Protein AF-A0AAW4V7D1-F1 (afdb_monomer)

Sequence (62 aa):
MSEWNATLYDNKHDFVAEYGKGLLEYIPQNKNQCILDLGCGIGTLIVQLNNLAKTVIGVDQS

Secondary structure (DSSP, 8-state):
-----HHHHHTTHHHHHHHHHGGGGGS---TT-EEEEET-TT-TTHHHHTTT-SEEEEE---

Nearest PDB structures (foldseek):
  6zqg-assembly1_JL  TM=8.346E-01  e=1.288E-01  Saccharomyces cerevisiae S288C
  8x46-assembly1_A  TM=7.940E-01  e=1.379E-01  Pyrococcus horikoshii OT3
  3grv-assembly1_A  TM=8.062E-01  e=1.939E-01  Methanocaldococcus jannaschii
  1xxl-assembly2_B  TM=8.848E-01  e=5.387E-01  Bacillus subtilis
  3fyc-assembly2_B  TM=7.923E-01  e=3.344E-01  Methanocaldococcus jannaschii

Mean predicted aligned error: 7.49 Å
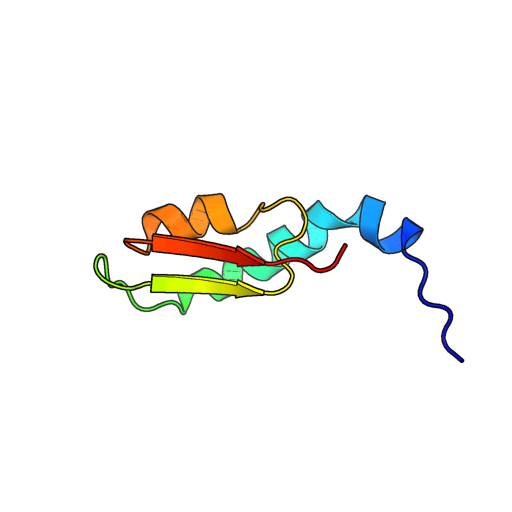
Structure (mmCIF, N/CA/C/O backbone):
data_AF-A0AAW4V7D1-F1
#
_entry.id   AF-A0AAW4V7D1-F1
#
loop_
_atom_site.group_PDB
_atom_site.id
_atom_site.type_symbol
_atom_site.label_atom_id
_atom_site.label_alt_id
_atom_site.label_comp_id
_atom_site.label_asym_id
_atom_site.label_entity_id
_atom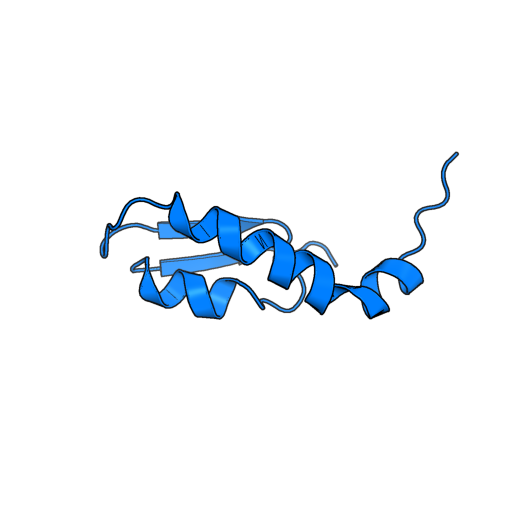_site.label_seq_id
_atom_site.pdbx_PDB_ins_code
_atom_site.Cartn_x
_atom_site.Cartn_y
_atom_site.Cartn_z
_atom_site.occupancy
_atom_site.B_iso_or_equiv
_atom_site.auth_seq_id
_atom_site.auth_comp_id
_atom_site.auth_asym_id
_atom_site.auth_atom_id
_atom_site.pdbx_PDB_model_num
ATOM 1 N N . MET A 1 1 ? 21.078 -15.763 -21.103 1.00 39.16 1 MET A N 1
ATOM 2 C CA . MET A 1 1 ? 20.829 -14.975 -19.881 1.00 39.16 1 MET A CA 1
ATOM 3 C C . MET A 1 1 ? 20.168 -13.693 -20.330 1.00 39.16 1 MET A C 1
ATOM 5 O O . MET A 1 1 ? 20.779 -12.965 -21.096 1.00 39.16 1 MET A O 1
ATOM 9 N N . SER A 1 2 ? 18.899 -13.488 -19.993 1.00 42.88 2 SER A N 1
ATOM 10 C CA . SER A 1 2 ? 18.232 -12.211 -20.241 1.00 42.88 2 SER A CA 1
ATOM 11 C C . SER A 1 2 ? 18.820 -11.191 -19.272 1.00 42.88 2 SER A C 1
ATOM 13 O O . SER A 1 2 ? 18.613 -11.311 -18.066 1.00 42.88 2 SER A O 1
ATOM 15 N N . GLU A 1 3 ? 19.613 -10.259 -19.795 1.00 48.88 3 GLU A N 1
ATOM 16 C CA . GLU A 1 3 ? 20.137 -9.132 -19.029 1.00 48.88 3 GLU A CA 1
ATOM 17 C C . GLU A 1 3 ? 18.964 -8.335 -18.456 1.00 48.88 3 GLU A C 1
ATOM 19 O O . GLU A 1 3 ? 18.142 -7.772 -19.182 1.00 48.88 3 GLU A O 1
ATOM 24 N N . TRP A 1 4 ? 18.861 -8.337 -17.132 1.00 53.97 4 TRP A N 1
ATOM 25 C CA . TRP A 1 4 ? 17.981 -7.440 -16.408 1.00 53.97 4 TRP A CA 1
ATOM 26 C C . TRP A 1 4 ? 18.522 -6.016 -16.569 1.00 53.97 4 TRP A C 1
ATOM 28 O O . TRP A 1 4 ? 19.648 -5.729 -16.171 1.00 53.97 4 TRP A O 1
ATOM 38 N N . ASN A 1 5 ? 17.742 -5.138 -17.201 1.00 56.38 5 ASN A N 1
ATOM 39 C CA . ASN A 1 5 ? 18.126 -3.752 -17.449 1.00 56.38 5 ASN A CA 1
ATOM 40 C C . ASN A 1 5 ? 17.278 -2.818 -16.572 1.00 56.38 5 ASN A C 1
ATOM 42 O O . ASN A 1 5 ? 16.157 -2.457 -16.938 1.00 56.38 5 ASN A O 1
ATOM 46 N N . ALA A 1 6 ? 17.815 -2.453 -15.404 1.00 58.12 6 ALA A N 1
ATOM 47 C CA . ALA A 1 6 ? 17.172 -1.563 -14.432 1.00 58.12 6 ALA A CA 1
ATOM 48 C C . ALA A 1 6 ? 16.802 -0.193 -15.035 1.00 58.12 6 ALA A C 1
ATOM 50 O O . ALA A 1 6 ? 15.749 0.361 -14.730 1.00 58.12 6 ALA A O 1
ATOM 51 N N . THR A 1 7 ? 17.583 0.294 -16.003 1.00 54.50 7 THR A N 1
ATOM 52 C CA . THR A 1 7 ? 17.370 1.579 -16.687 1.00 54.50 7 THR A CA 1
ATOM 53 C C . THR A 1 7 ? 16.088 1.609 -17.534 1.00 54.50 7 THR A C 1
ATOM 55 O O . THR A 1 7 ? 15.537 2.680 -17.806 1.00 54.50 7 THR A O 1
ATOM 58 N N . LEU A 1 8 ? 15.584 0.439 -17.955 1.00 54.84 8 LEU A N 1
ATOM 59 C CA . LEU A 1 8 ? 14.295 0.310 -18.646 1.00 54.84 8 LEU A CA 1
ATOM 60 C C . LEU A 1 8 ? 13.102 0.302 -17.670 1.00 54.84 8 LEU A C 1
ATOM 62 O O . LEU A 1 8 ? 11.987 0.625 -18.080 1.00 54.84 8 LEU A O 1
ATOM 66 N N . TYR A 1 9 ? 13.339 -0.072 -16.408 1.00 51.75 9 TYR A N 1
ATOM 67 C CA . TYR A 1 9 ? 12.362 -0.064 -15.314 1.00 51.75 9 TYR A CA 1
ATOM 68 C C . TYR A 1 9 ? 12.213 1.336 -14.708 1.00 51.75 9 TYR A C 1
ATOM 70 O O . TYR A 1 9 ? 11.088 1.812 -14.561 1.00 51.75 9 TYR A O 1
ATOM 78 N N . ASP A 1 10 ? 13.331 2.039 -14.500 1.00 54.62 10 ASP A N 1
ATOM 79 C CA . ASP A 1 10 ? 13.350 3.398 -13.939 1.00 54.62 10 ASP A CA 1
ATOM 80 C C . ASP A 1 10 ? 12.505 4.399 -14.737 1.00 54.62 10 ASP A C 1
ATOM 82 O O . ASP A 1 10 ? 11.806 5.228 -14.161 1.00 54.62 10 ASP A O 1
ATOM 86 N N . ASN A 1 11 ? 12.496 4.285 -16.069 1.00 54.06 11 ASN A N 1
ATOM 87 C CA . ASN A 1 11 ? 11.716 5.165 -16.948 1.00 54.06 11 ASN A CA 1
ATOM 88 C C . ASN A 1 11 ? 10.264 4.698 -17.183 1.00 54.06 11 ASN A C 1
ATOM 90 O O . ASN A 1 11 ? 9.541 5.321 -17.962 1.00 54.06 11 ASN A O 1
ATOM 94 N N . LYS A 1 12 ? 9.829 3.586 -16.570 1.00 58.59 12 LYS A N 1
ATOM 95 C CA . LYS A 1 12 ? 8.487 2.997 -16.754 1.00 58.59 12 LYS A CA 1
ATOM 96 C C . LYS A 1 12 ? 7.732 2.735 -15.448 1.00 58.59 12 LYS A C 1
ATOM 98 O O . LYS A 1 12 ? 6.674 2.104 -15.497 1.00 58.59 12 LYS A O 1
ATOM 103 N N . HIS A 1 13 ? 8.225 3.222 -14.309 1.00 60.25 13 HIS A N 1
ATOM 104 C CA . HIS A 1 13 ? 7.561 3.054 -13.011 1.00 60.25 13 HIS A CA 1
ATOM 105 C C . HIS A 1 13 ? 6.094 3.501 -13.034 1.00 60.25 13 HIS A C 1
ATOM 107 O O . HIS A 1 13 ? 5.225 2.777 -12.544 1.00 60.25 13 HIS A O 1
ATOM 113 N N . ASP A 1 14 ? 5.801 4.614 -13.707 1.00 62.09 14 ASP A N 1
ATOM 114 C CA . ASP A 1 14 ? 4.431 5.111 -13.843 1.00 62.09 14 ASP A CA 1
ATOM 115 C C . ASP A 1 14 ? 3.543 4.142 -14.631 1.00 62.09 14 ASP A C 1
ATOM 117 O O . ASP A 1 14 ? 2.415 3.876 -14.232 1.00 62.09 14 ASP A O 1
ATOM 121 N N . PHE A 1 15 ? 4.048 3.536 -15.710 1.00 72.50 15 PHE A N 1
ATOM 122 C CA . PHE A 1 15 ? 3.257 2.629 -16.548 1.00 72.50 15 PHE A CA 1
ATOM 123 C C . PHE A 1 15 ? 2.828 1.359 -15.798 1.00 72.50 15 PHE A C 1
ATOM 125 O O . PHE A 1 15 ? 1.685 0.918 -15.926 1.00 72.50 15 PHE A O 1
ATOM 132 N N . VAL A 1 16 ? 3.731 0.771 -15.009 1.00 79.69 16 VAL A N 1
ATOM 133 C CA . VAL A 1 16 ? 3.435 -0.449 -14.240 1.00 79.69 16 VAL A CA 1
ATOM 134 C C . VAL A 1 16 ? 2.446 -0.144 -13.117 1.00 79.69 16 VAL A C 1
ATOM 136 O O . VAL A 1 16 ? 1.479 -0.885 -12.937 1.00 79.69 16 VAL A O 1
ATOM 139 N N . ALA A 1 17 ? 2.647 0.967 -12.404 1.00 80.19 17 ALA A N 1
ATOM 140 C CA . ALA A 1 17 ? 1.725 1.403 -11.366 1.00 80.19 17 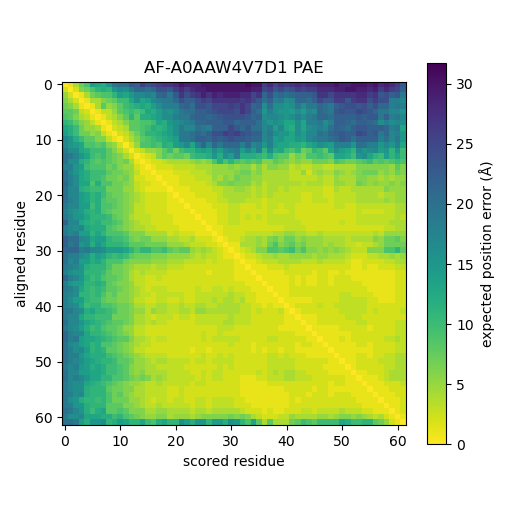ALA A CA 1
ATOM 141 C C . ALA A 1 17 ? 0.337 1.728 -11.940 1.00 80.19 17 ALA A C 1
ATOM 143 O O . ALA A 1 17 ? -0.662 1.283 -11.382 1.00 80.19 17 ALA A O 1
ATOM 144 N N . GLU A 1 18 ? 0.251 2.433 -13.075 1.00 82.69 18 GLU A N 1
ATOM 145 C CA . GLU A 1 18 ? -1.024 2.709 -13.751 1.00 82.69 18 GLU A CA 1
ATOM 146 C C . GLU A 1 18 ? -1.768 1.427 -14.130 1.00 82.69 18 GLU A C 1
ATOM 148 O O . GLU A 1 18 ? -2.963 1.310 -13.862 1.00 82.69 18 GLU A O 1
ATOM 153 N N . TYR A 1 19 ? -1.070 0.432 -14.684 1.00 83.69 19 TYR A N 1
ATOM 154 C CA . TYR A 1 19 ? -1.680 -0.863 -14.989 1.00 83.69 19 TYR A CA 1
ATOM 155 C C . TYR A 1 19 ? -2.171 -1.583 -13.721 1.00 83.69 19 TYR A C 1
ATOM 157 O O . TYR A 1 19 ? -3.247 -2.182 -13.709 1.00 83.69 19 TYR A O 1
ATOM 165 N N . GLY A 1 20 ? -1.409 -1.482 -12.628 1.00 85.50 20 GLY A N 1
ATOM 166 C CA . GLY A 1 20 ? -1.746 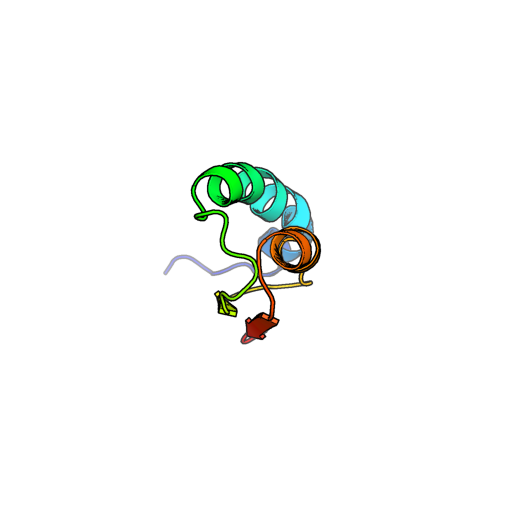-2.075 -11.336 1.00 85.50 20 GLY A CA 1
ATOM 167 C C . GLY A 1 20 ? -2.990 -1.482 -10.666 1.00 85.50 20 GLY A C 1
ATOM 168 O O . GLY A 1 20 ? -3.621 -2.174 -9.869 1.00 85.50 20 GLY A O 1
ATOM 169 N N . LYS A 1 21 ? -3.409 -0.253 -11.007 1.00 88.88 21 LYS A 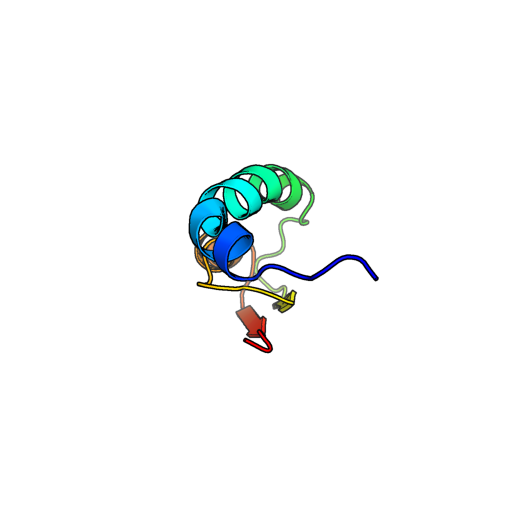N 1
ATOM 170 C CA . LYS A 1 21 ? -4.587 0.387 -10.386 1.00 88.88 21 LYS A CA 1
ATOM 171 C C . LYS A 1 21 ? -5.869 -0.418 -10.563 1.00 88.88 21 LYS A C 1
ATOM 173 O O . LYS A 1 21 ? -6.655 -0.512 -9.625 1.00 88.88 21 LYS A O 1
ATOM 178 N N . GLY A 1 22 ? -6.054 -1.045 -11.725 1.00 89.75 22 GLY A N 1
ATOM 179 C CA . GLY A 1 22 ? -7.226 -1.886 -11.984 1.00 89.75 22 GLY A CA 1
ATOM 180 C C . GLY A 1 22 ? -7.314 -3.099 -11.050 1.00 89.75 22 GLY A C 1
ATOM 181 O O . GLY A 1 22 ? -8.402 -3.595 -10.781 1.00 89.75 22 GLY A O 1
ATOM 182 N N . LEU A 1 23 ? -6.187 -3.559 -10.491 1.00 90.81 23 LEU A N 1
ATOM 183 C CA . LEU A 1 23 ? -6.180 -4.653 -9.516 1.00 90.81 23 LEU A CA 1
ATOM 184 C C . LEU A 1 23 ? -6.736 -4.221 -8.154 1.00 90.81 23 LEU A C 1
ATOM 186 O O . LEU A 1 23 ? -7.259 -5.058 -7.419 1.00 90.81 23 LEU A O 1
ATOM 190 N N . LEU A 1 24 ? -6.665 -2.928 -7.821 1.00 91.69 24 LEU A N 1
ATOM 191 C CA . LEU A 1 24 ? -7.150 -2.418 -6.538 1.00 91.69 24 LEU A CA 1
ATOM 192 C C . LEU A 1 24 ? -8.672 -2.540 -6.400 1.00 91.69 24 LEU A C 1
ATOM 194 O O . LEU A 1 24 ? -9.177 -2.625 -5.283 1.00 91.69 24 LEU A O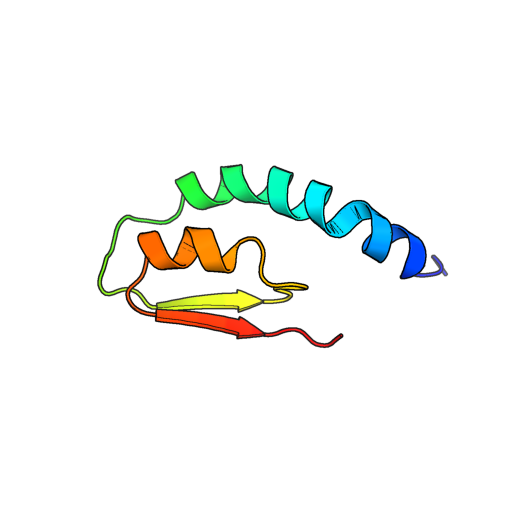 1
ATOM 198 N N . GLU A 1 25 ? -9.402 -2.607 -7.517 1.00 92.44 25 GLU A N 1
ATOM 199 C CA . GLU A 1 25 ? -10.859 -2.799 -7.542 1.00 92.44 25 GLU A CA 1
ATOM 200 C C . GLU A 1 25 ? -11.292 -4.148 -6.947 1.00 92.44 25 GLU A C 1
ATOM 202 O O . GLU A 1 25 ? -12.412 -4.283 -6.456 1.00 92.44 25 GLU A O 1
ATOM 207 N N . TYR A 1 26 ? -10.396 -5.138 -6.941 1.00 92.38 26 TYR A N 1
ATOM 208 C CA . TYR A 1 26 ? -10.651 -6.469 -6.390 1.00 92.38 26 TYR A CA 1
ATOM 209 C C . TYR A 1 26 ? -10.326 -6.575 -4.897 1.00 92.38 26 TYR A C 1
ATOM 211 O O . TYR A 1 26 ? -10.581 -7.612 -4.281 1.00 92.38 26 TYR A O 1
ATOM 219 N N . ILE A 1 27 ? -9.770 -5.520 -4.294 1.00 92.12 27 ILE A N 1
ATOM 220 C CA . ILE A 1 27 ? -9.490 -5.495 -2.862 1.00 92.12 27 ILE A CA 1
ATOM 221 C C . ILE A 1 27 ? -10.821 -5.337 -2.115 1.00 92.12 27 ILE A C 1
ATOM 223 O O . ILE A 1 27 ? -11.550 -4.365 -2.340 1.00 92.12 27 ILE A O 1
ATOM 227 N N . PRO A 1 28 ? -11.162 -6.259 -1.198 1.00 90.06 28 PRO A N 1
ATOM 228 C CA . PRO A 1 28 ? -12.390 -6.152 -0.431 1.00 90.06 28 PRO A CA 1
AT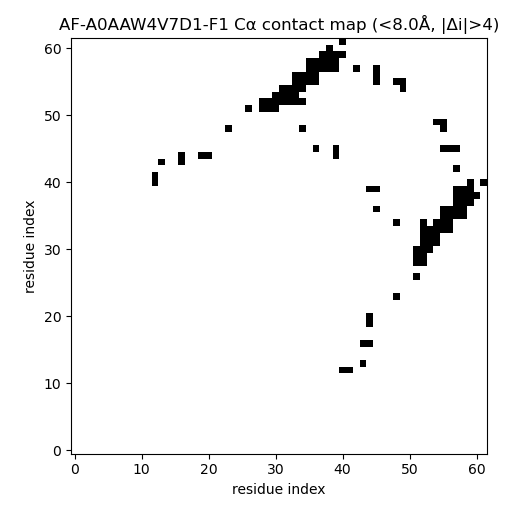OM 229 C C . PRO A 1 28 ? -12.385 -4.873 0.410 1.00 90.06 28 PRO A C 1
ATOM 231 O O . PRO A 1 28 ? -11.390 -4.516 1.043 1.00 90.06 28 PRO A O 1
ATOM 234 N N . GLN A 1 29 ? -13.526 -4.187 0.445 1.00 84.56 29 GLN A N 1
ATOM 235 C CA . GLN A 1 29 ? -13.693 -2.960 1.219 1.00 84.56 29 GLN A CA 1
ATOM 236 C C . GLN A 1 29 ? -13.735 -3.289 2.712 1.00 84.56 29 GLN A C 1
ATOM 238 O O . GLN A 1 29 ? -14.781 -3.623 3.268 1.00 84.56 29 GLN A O 1
ATOM 243 N N . ASN A 1 30 ? -12.583 -3.200 3.372 1.00 86.88 30 ASN A N 1
ATOM 244 C CA . ASN A 1 30 ? -12.458 -3.444 4.799 1.00 86.88 30 ASN A CA 1
ATOM 245 C C . ASN A 1 30 ? -11.524 -2.417 5.438 1.00 86.88 30 ASN A C 1
ATOM 247 O O . ASN A 1 30 ? -10.309 -2.581 5.474 1.00 86.88 30 ASN A O 1
ATOM 251 N N . LYS A 1 31 ? -12.110 -1.385 6.048 1.00 79.12 31 LYS A N 1
ATOM 252 C CA . LYS A 1 31 ? -11.358 -0.309 6.709 1.00 79.12 31 LYS A CA 1
ATOM 253 C C . LYS A 1 31 ? -10.515 -0.754 7.906 1.00 79.12 31 LYS A C 1
ATOM 255 O O . LYS A 1 31 ? -9.747 0.055 8.404 1.00 79.12 31 LYS A O 1
ATOM 260 N N . ASN A 1 32 ? -10.646 -1.995 8.375 1.00 92.00 32 ASN A N 1
ATOM 261 C CA . ASN A 1 32 ? -9.830 -2.555 9.453 1.00 92.00 32 ASN A CA 1
ATOM 262 C C . ASN A 1 32 ? -8.722 -3.491 8.946 1.00 92.00 32 ASN A C 1
ATOM 264 O O . ASN A 1 32 ? -7.995 -4.049 9.767 1.00 92.00 32 ASN A O 1
ATOM 268 N N . GLN A 1 33 ? -8.587 -3.685 7.630 1.00 94.62 33 GLN A N 1
ATOM 269 C CA . GLN A 1 33 ? -7.558 -4.560 7.072 1.00 94.62 33 GLN A CA 1
ATOM 270 C C . GLN A 1 33 ? -6.170 -3.911 7.085 1.00 94.62 33 GLN A C 1
ATOM 272 O O . GLN A 1 33 ? -6.034 -2.685 7.144 1.00 94.62 33 GLN A O 1
ATOM 277 N N . CYS A 1 34 ? -5.152 -4.766 7.009 1.00 96.38 34 CYS A N 1
ATOM 278 C CA . CYS A 1 34 ? -3.759 -4.395 6.810 1.00 96.38 34 CYS A CA 1
ATOM 279 C C . CYS A 1 34 ? -3.306 -4.934 5.448 1.00 96.38 34 CYS A C 1
ATOM 281 O O . CYS A 1 34 ? -3.589 -6.092 5.137 1.00 96.38 34 CYS A O 1
ATOM 283 N N . ILE A 1 35 ? -2.635 -4.106 4.649 1.00 96.00 35 ILE A N 1
ATOM 284 C CA . ILE A 1 35 ? -2.151 -4.461 3.310 1.00 96.00 35 ILE A CA 1
ATOM 285 C C . ILE A 1 35 ? -0.628 -4.340 3.277 1.00 96.00 35 ILE A C 1
ATOM 287 O O . ILE A 1 35 ? -0.066 -3.367 3.773 1.00 96.00 35 ILE A O 1
ATOM 291 N N . LEU A 1 36 ? 0.032 -5.333 2.684 1.00 96.31 36 LEU A N 1
ATOM 292 C CA . LEU A 1 36 ? 1.465 -5.330 2.405 1.00 96.31 36 LEU A CA 1
ATOM 293 C C . LEU A 1 36 ? 1.665 -5.217 0.890 1.00 96.31 36 LEU A C 1
ATOM 295 O O . LEU A 1 36 ? 1.209 -6.086 0.151 1.00 96.31 36 LEU A O 1
ATOM 299 N N . ASP A 1 37 ? 2.337 -4.158 0.454 1.00 94.00 37 ASP A N 1
ATOM 300 C CA . ASP A 1 37 ? 2.737 -3.917 -0.931 1.00 94.00 37 ASP A CA 1
ATOM 301 C C . ASP A 1 37 ? 4.204 -4.346 -1.110 1.00 94.00 37 ASP A C 1
ATOM 303 O O . ASP A 1 37 ? 5.123 -3.707 -0.589 1.00 94.00 37 ASP A O 1
ATOM 307 N N . LEU A 1 38 ? 4.407 -5.493 -1.764 1.00 93.88 38 LEU A N 1
ATOM 308 C CA . LEU A 1 38 ? 5.719 -6.106 -1.990 1.00 93.88 38 LEU A CA 1
ATOM 309 C C . LEU A 1 38 ? 6.269 -5.685 -3.353 1.00 93.88 38 LEU A C 1
ATOM 311 O O . LEU A 1 38 ? 5.654 -5.969 -4.378 1.00 93.88 38 LEU A O 1
ATOM 315 N N . GLY A 1 39 ? 7.461 -5.091 -3.364 1.00 90.75 39 GLY A N 1
ATOM 316 C CA . GLY A 1 39 ? 8.008 -4.441 -4.553 1.00 90.75 39 GLY A CA 1
ATOM 317 C C . GLY A 1 39 ? 7.305 -3.113 -4.823 1.00 90.75 39 GLY A C 1
ATOM 318 O O . GLY A 1 39 ? 6.885 -2.851 -5.950 1.00 90.75 39 GLY A O 1
ATOM 319 N N . CYS A 1 40 ? 7.107 -2.306 -3.774 1.00 91.00 40 CYS A N 1
ATOM 320 C CA . CYS A 1 40 ? 6.314 -1.079 -3.860 1.00 91.00 40 CYS A CA 1
ATOM 321 C C . CYS A 1 40 ? 6.970 0.019 -4.718 1.00 91.00 40 CYS A C 1
ATOM 323 O O . CYS A 1 40 ? 6.318 1.021 -5.034 1.00 91.00 40 CYS A O 1
ATOM 325 N N . GLY A 1 41 ? 8.251 -0.133 -5.076 1.00 88.75 41 GLY A N 1
ATOM 326 C CA . GLY A 1 41 ? 9.045 0.866 -5.777 1.00 88.75 41 GLY A CA 1
ATOM 327 C C . GLY A 1 41 ? 8.969 2.220 -5.073 1.00 88.75 41 GLY A C 1
ATOM 328 O O . GLY A 1 41 ? 9.077 2.317 -3.852 1.00 88.75 41 GLY A O 1
ATOM 329 N N . ILE A 1 42 ? 8.678 3.274 -5.838 1.00 88.06 42 ILE A N 1
ATOM 330 C CA . ILE A 1 42 ? 8.498 4.639 -5.314 1.00 88.06 42 ILE A CA 1
ATOM 331 C C . ILE A 1 42 ? 7.193 4.846 -4.511 1.00 88.06 42 ILE A C 1
ATOM 333 O O . ILE A 1 42 ? 6.922 5.957 -4.058 1.00 88.06 42 ILE A O 1
ATOM 337 N N . GLY A 1 43 ? 6.368 3.807 -4.335 1.00 89.06 43 GLY A N 1
ATOM 338 C CA . GLY A 1 43 ? 5.175 3.839 -3.483 1.00 89.06 43 GLY A CA 1
ATOM 339 C C . GLY A 1 43 ? 3.909 4.399 -4.143 1.00 89.06 43 GLY A C 1
ATOM 340 O O . GLY A 1 43 ? 2.976 4.789 -3.439 1.00 89.06 43 GLY A O 1
ATOM 341 N N . THR A 1 44 ? 3.832 4.434 -5.477 1.00 89.44 44 THR A N 1
ATOM 342 C CA . THR A 1 44 ? 2.699 5.023 -6.221 1.00 89.44 44 THR A CA 1
ATOM 343 C C . THR A 1 44 ? 1.340 4.423 -5.833 1.00 89.44 44 THR A C 1
ATOM 345 O O . THR A 1 44 ? 0.352 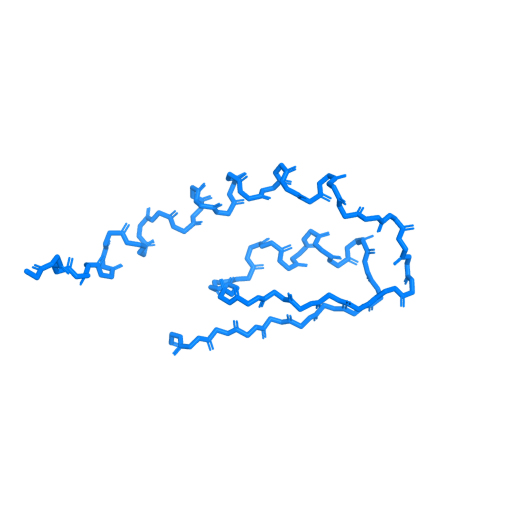5.152 -5.713 1.00 89.44 44 THR A O 1
ATOM 348 N N . LEU A 1 45 ? 1.267 3.107 -5.598 1.00 91.19 45 LEU A N 1
ATOM 349 C CA . LEU A 1 45 ? 0.014 2.425 -5.243 1.00 91.19 45 LEU A CA 1
ATOM 350 C C . LEU A 1 45 ? -0.332 2.519 -3.751 1.00 91.19 45 LEU A C 1
ATOM 352 O O . LEU A 1 45 ? -1.515 2.500 -3.404 1.00 91.19 45 LEU A O 1
ATOM 356 N N . ILE A 1 46 ? 0.654 2.728 -2.872 1.00 92.44 46 ILE A N 1
ATOM 357 C CA . ILE A 1 46 ? 0.433 2.879 -1.423 1.00 92.44 46 ILE A CA 1
ATOM 358 C C . ILE A 1 46 ? -0.530 4.030 -1.121 1.00 92.44 46 ILE A C 1
ATOM 360 O O . ILE A 1 46 ? -1.406 3.899 -0.264 1.00 92.44 46 ILE A O 1
ATOM 364 N N . VAL A 1 47 ? -0.433 5.137 -1.864 1.00 89.56 47 VAL A N 1
ATOM 365 C CA . VAL A 1 47 ? -1.340 6.289 -1.715 1.00 89.56 47 VAL A CA 1
ATOM 366 C C . VAL A 1 47 ? -2.803 5.884 -1.918 1.00 89.56 47 VAL A C 1
ATOM 368 O O . VAL A 1 47 ? -3.682 6.353 -1.198 1.00 89.56 47 VAL A O 1
ATOM 371 N N . GLN A 1 48 ? -3.073 4.991 -2.868 1.00 90.75 48 GLN A N 1
ATOM 372 C CA . GLN A 1 48 ? -4.429 4.531 -3.166 1.00 90.75 48 GLN A CA 1
ATOM 373 C C . GLN A 1 48 ? -4.900 3.488 -2.152 1.00 90.75 48 GLN A C 1
ATOM 375 O O . GLN A 1 48 ? -6.033 3.559 -1.674 1.00 90.75 48 GLN A O 1
ATOM 380 N N . LEU A 1 49 ? -4.007 2.575 -1.762 1.00 92.81 49 LEU A N 1
ATOM 381 C CA . LEU A 1 49 ? -4.261 1.550 -0.749 1.00 92.81 49 LEU A CA 1
ATOM 382 C C . LEU A 1 49 ? -4.612 2.145 0.623 1.00 92.81 49 LEU A C 1
ATOM 384 O O . LEU A 1 49 ? -5.431 1.573 1.341 1.00 92.81 49 LEU A O 1
ATOM 388 N N . ASN A 1 50 ? -4.071 3.318 0.969 1.00 90.69 50 ASN A N 1
ATOM 389 C CA . ASN A 1 50 ? -4.390 4.015 2.221 1.00 90.69 50 ASN A CA 1
ATOM 390 C C . ASN A 1 50 ? -5.877 4.386 2.356 1.00 90.69 50 ASN A C 1
ATOM 392 O O . ASN A 1 50 ? -6.367 4.553 3.470 1.00 90.69 50 ASN A O 1
ATOM 396 N N . ASN A 1 51 ? -6.619 4.480 1.249 1.00 88.81 51 ASN A N 1
ATOM 397 C CA . ASN A 1 51 ? -8.066 4.710 1.294 1.00 88.81 51 ASN A CA 1
ATOM 398 C C . ASN A 1 51 ? -8.868 3.423 1.559 1.00 88.81 51 ASN A C 1
ATOM 400 O O . ASN A 1 51 ? -10.040 3.492 1.935 1.00 88.81 51 ASN A O 1
ATOM 404 N N . LEU A 1 52 ? -8.251 2.256 1.354 1.00 89.56 52 LEU A N 1
ATOM 405 C CA . LEU A 1 52 ? -8.890 0.939 1.392 1.00 89.56 52 LEU A CA 1
ATOM 406 C C . LEU A 1 52 ? -8.576 0.157 2.674 1.00 89.56 52 LEU A C 1
ATOM 408 O O . LEU A 1 52 ? -9.278 -0.804 2.993 1.00 89.56 52 LEU A O 1
ATOM 412 N N . ALA A 1 53 ? -7.537 0.549 3.410 1.00 92.19 53 ALA A N 1
ATOM 413 C CA . ALA A 1 53 ? -7.029 -0.179 4.564 1.00 92.19 53 ALA A CA 1
ATOM 414 C C . ALA A 1 53 ? -6.694 0.742 5.737 1.00 92.19 53 ALA A C 1
ATOM 416 O O . ALA A 1 53 ? -6.402 1.922 5.569 1.00 92.19 53 ALA A O 1
ATOM 417 N N . LYS A 1 54 ? -6.695 0.174 6.946 1.00 94.06 54 LYS A N 1
ATOM 418 C CA . LYS A 1 54 ? -6.250 0.879 8.155 1.00 94.06 54 LYS A CA 1
ATOM 419 C C . LYS A 1 54 ? -4.746 1.118 8.144 1.00 94.06 54 LYS A C 1
ATOM 421 O O . LYS A 1 54 ? -4.247 2.062 8.750 1.00 94.06 54 LYS A O 1
ATOM 426 N N . THR A 1 55 ? -4.019 0.181 7.553 1.00 95.38 55 THR A N 1
ATOM 427 C CA . THR A 1 55 ? -2.564 0.145 7.574 1.00 95.38 55 THR A CA 1
ATOM 428 C C . THR A 1 55 ? -2.078 -0.417 6.253 1.00 95.38 55 THR A C 1
ATOM 430 O O . THR A 1 55 ? -2.574 -1.447 5.798 1.00 95.38 55 THR A O 1
ATOM 433 N N . VAL A 1 56 ? -1.111 0.268 5.654 1.00 95.69 56 VAL A N 1
ATOM 434 C CA . VAL A 1 56 ? -0.423 -0.170 4.443 1.00 95.69 56 VAL A CA 1
ATOM 435 C C . VAL A 1 56 ? 1.070 -0.157 4.733 1.00 95.69 56 VAL A C 1
ATOM 437 O O . VAL A 1 56 ? 1.586 0.820 5.274 1.00 95.69 56 VAL A O 1
ATOM 440 N N . ILE A 1 57 ? 1.754 -1.250 4.413 1.00 96.19 57 ILE A N 1
ATOM 441 C CA . ILE A 1 57 ? 3.201 -1.399 4.570 1.00 96.19 57 ILE A CA 1
ATOM 442 C C . ILE A 1 57 ? 3.787 -1.615 3.180 1.00 96.19 57 ILE A C 1
ATOM 444 O O . ILE A 1 57 ? 3.350 -2.518 2.477 1.00 96.19 57 ILE A O 1
ATOM 448 N N . GLY A 1 58 ? 4.762 -0.798 2.792 1.00 94.75 58 GLY A N 1
ATOM 449 C CA . GLY A 1 58 ? 5.553 -1.000 1.579 1.00 94.75 58 GLY A CA 1
ATOM 450 C C . GLY A 1 58 ? 6.881 -1.659 1.906 1.00 94.75 58 GLY A C 1
ATOM 451 O O . GLY A 1 58 ? 7.535 -1.261 2.871 1.00 94.75 58 GLY A O 1
ATOM 452 N N . VAL A 1 59 ? 7.281 -2.650 1.115 1.00 95.00 59 VAL A N 1
ATOM 453 C CA . VAL A 1 59 ? 8.621 -3.240 1.177 1.00 95.00 59 VAL A CA 1
ATOM 454 C C . VAL A 1 59 ? 9.187 -3.298 -0.230 1.00 95.00 59 VAL A C 1
ATOM 456 O O . VAL A 1 59 ? 8.559 -3.860 -1.123 1.00 95.00 59 VAL A O 1
ATOM 459 N N . ASP A 1 60 ? 10.392 -2.769 -0.408 1.00 92.38 60 ASP A N 1
ATOM 460 C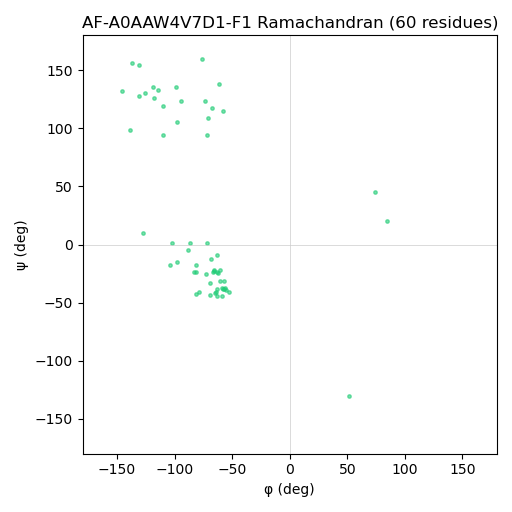 CA . ASP A 1 60 ? 11.165 -2.896 -1.639 1.00 92.38 60 ASP A CA 1
ATOM 461 C C . ASP A 1 60 ? 12.598 -3.351 -1.316 1.00 92.38 60 ASP A C 1
ATOM 463 O O . ASP A 1 60 ? 13.072 -3.174 -0.191 1.00 92.38 60 ASP A O 1
ATOM 467 N N . GLN A 1 61 ? 13.249 -4.006 -2.277 1.00 88.44 61 GLN A N 1
ATOM 468 C CA . GLN A 1 61 ? 14.629 -4.488 -2.170 1.00 88.44 61 GLN A CA 1
ATOM 469 C C . GLN A 1 61 ? 15.635 -3.529 -2.833 1.00 88.44 61 GLN A C 1
ATOM 471 O O . GLN A 1 61 ? 16.837 -3.687 -2.614 1.00 88.44 61 GLN A O 1
ATOM 476 N N . SER A 1 62 ? 15.156 -2.592 -3.659 1.00 72.56 62 SER A N 1
ATOM 477 C CA . SER A 1 62 ? 15.952 -1.652 -4.457 1.00 72.56 62 SER A CA 1
ATOM 478 C C . SER A 1 62 ? 16.870 -0.760 -3.631 1.00 72.56 62 SER A C 1
ATOM 480 O O . SER A 1 62 ? 16.382 -0.226 -2.607 1.00 72.56 62 SER A O 1
#

Foldseek 3Di:
DPDDDVVVVVVCVVVVVVVCVVVVVVQDQDQDDEEEAEQCPVVSCVVVVVVRYVYYHYDHPD

pLDDT: mean 81.54, std 16.14, range [39.16, 96.38]

Solvent-accessible surface area (backbone atoms only — not comparable to full-atom values): 3970 Å² total; per-residue (Å²): 131,88,80,82,59,64,76,66,47,72,80,36,53,65,60,56,47,60,63,50,53,70,60,56,76,74,55,73,92,34,68,82,38,75,46,77,40,80,66,33,72,96,38,75,58,55,69,61,46,54,79,44,24,64,38,71,45,75,43,63,90,127

Radius of gyration: 13.36 Å; Cα contacts (8 Å, |Δi|>4): 62; chains: 1; bounding box: 34×21×30 Å